Protein AF-A0A9Q5X5Z3-F1 (afdb_monomer_lite)

Foldseek 3Di:
DPPWQWQQAPPPRDIDTLVQKDKDWDQPDPPVRKIKMKIWRADPVPRHTRDIDMGTDDDDSVVRSVVSVVVVVVVVVVVVVPPDDD

Organism: NCBI:txid180891

pLDDT: mean 77.29, std 15.43, range [35.16, 91.75]

Sequence (86 aa):
MKIGYNFKCNKCGHNNTEEDIDYTNMLCGEPCGCECYEYELICSSCGDEICSGNGWGEFDRKEAAEDAQNKRTQRTKKTRRYVFLI

Structure (mmCIF, N/CA/C/O backbone):
data_AF-A0A9Q5X5Z3-F1
#
_entry.id   AF-A0A9Q5X5Z3-F1
#
loop_
_atom_site.group_PDB
_atom_site.id
_atom_site.type_symbol
_atom_site.label_atom_id
_atom_site.label_alt_id
_atom_site.label_comp_id
_atom_site.label_asym_id
_atom_site.label_entity_id
_atom_site.label_seq_id
_atom_site.pdbx_PDB_ins_code
_atom_site.Cartn_x
_atom_site.Cartn_y
_atom_site.Cartn_z
_atom_site.occupancy
_atom_site.B_iso_or_equiv
_atom_site.auth_seq_id
_atom_site.auth_comp_id
_atom_site.auth_asym_id
_atom_site.auth_atom_id
_atom_site.pdbx_PDB_model_num
ATOM 1 N N . MET A 1 1 ? 13.519 8.812 14.348 1.00 35.16 1 MET A N 1
ATOM 2 C CA . MET A 1 1 ? 12.115 8.349 14.407 1.00 35.16 1 MET A CA 1
ATOM 3 C C . MET A 1 1 ? 11.704 7.971 12.995 1.00 35.16 1 MET A C 1
ATOM 5 O O . MET A 1 1 ? 11.704 8.852 12.147 1.00 35.16 1 MET A O 1
ATOM 9 N N . LYS A 1 2 ? 11.458 6.685 12.707 1.00 43.06 2 LYS A N 1
ATOM 10 C CA . LYS A 1 2 ? 10.858 6.282 11.427 1.00 43.06 2 LYS A CA 1
ATOM 11 C C . LYS A 1 2 ? 9.380 6.658 11.509 1.00 43.06 2 LYS A C 1
ATOM 13 O O . LYS A 1 2 ? 8.663 6.100 12.333 1.00 43.06 2 LYS A O 1
ATOM 18 N N . ILE A 1 3 ? 8.969 7.677 10.762 1.00 50.53 3 ILE A N 1
ATOM 19 C CA . ILE A 1 3 ? 7.562 8.066 10.648 1.00 50.53 3 ILE A CA 1
ATOM 20 C C . ILE A 1 3 ? 6.929 7.015 9.733 1.00 50.53 3 ILE A C 1
ATOM 22 O O . ILE A 1 3 ? 6.936 7.183 8.523 1.00 50.53 3 ILE A O 1
ATOM 26 N N . GLY A 1 4 ? 6.516 5.881 10.301 1.00 61.56 4 GLY A N 1
ATOM 27 C CA . GLY A 1 4 ? 5.776 4.864 9.555 1.00 61.56 4 GLY A CA 1
ATOM 28 C C . GLY A 1 4 ? 4.363 5.365 9.267 1.00 61.56 4 GLY A C 1
ATOM 29 O O . GLY A 1 4 ? 3.732 5.972 10.140 1.00 61.56 4 GLY A O 1
ATOM 30 N N . TYR A 1 5 ? 3.871 5.138 8.052 1.00 71.94 5 TYR A N 1
ATOM 31 C CA . TYR A 1 5 ? 2.500 5.493 7.679 1.00 71.94 5 TYR A CA 1
ATOM 32 C C . TYR A 1 5 ? 1.507 4.582 8.419 1.00 71.94 5 TYR A C 1
ATOM 34 O O . TYR A 1 5 ? 1.762 3.390 8.594 1.00 71.94 5 TYR A O 1
ATOM 42 N N . ASN A 1 6 ? 0.387 5.139 8.899 1.00 82.50 6 ASN A N 1
ATOM 43 C CA . ASN A 1 6 ? -0.619 4.395 9.665 1.00 82.50 6 ASN A CA 1
ATOM 44 C C . ASN A 1 6 ? -2.015 4.528 9.046 1.00 82.50 6 ASN A C 1
ATOM 46 O O . ASN A 1 6 ? -2.593 5.618 8.972 1.00 82.50 6 ASN A O 1
ATOM 50 N N . PHE A 1 7 ? -2.580 3.394 8.645 1.00 84.44 7 PHE A N 1
ATOM 51 C CA . PHE A 1 7 ? -3.843 3.290 7.936 1.00 84.44 7 PHE A CA 1
ATOM 52 C C . PHE A 1 7 ? -4.895 2.575 8.782 1.00 84.44 7 PHE A C 1
ATOM 54 O O . PHE A 1 7 ? -5.003 1.348 8.813 1.00 84.44 7 PHE A O 1
ATOM 61 N N . LYS A 1 8 ? -5.735 3.363 9.450 1.00 86.12 8 LYS A N 1
ATOM 62 C CA . LYS A 1 8 ? -6.857 2.839 10.235 1.00 86.12 8 LYS A CA 1
ATOM 63 C C . LYS A 1 8 ? -7.976 2.291 9.347 1.00 86.12 8 LYS A C 1
ATOM 65 O O . LYS A 1 8 ? -8.657 3.089 8.709 1.00 86.12 8 LYS A O 1
ATOM 70 N N . CYS A 1 9 ? -8.221 0.986 9.332 1.00 86.31 9 CYS A N 1
ATOM 71 C CA . CYS A 1 9 ? -9.351 0.369 8.637 1.00 86.31 9 CYS A CA 1
ATOM 72 C C . CYS A 1 9 ? -10.684 0.963 9.124 1.00 86.31 9 CYS A C 1
ATOM 74 O O . CYS A 1 9 ? -10.935 1.050 10.326 1.00 86.31 9 CYS A O 1
ATOM 76 N N . ASN A 1 10 ? -11.557 1.358 8.194 1.00 84.31 10 ASN A N 1
ATOM 77 C CA . ASN A 1 10 ? -12.847 1.967 8.538 1.00 84.31 10 ASN A CA 1
ATOM 78 C C . ASN A 1 10 ? -13.868 0.948 9.062 1.00 84.31 10 ASN A C 1
ATOM 80 O O . ASN A 1 10 ? -14.821 1.341 9.728 1.00 84.31 10 ASN A O 1
ATOM 84 N N . LYS A 1 11 ? -13.672 -0.342 8.766 1.00 86.00 11 LYS A N 1
ATOM 85 C CA . LYS A 1 11 ? -14.604 -1.416 9.116 1.00 86.00 11 LYS A CA 1
ATOM 86 C C . LYS A 1 11 ? -14.337 -1.999 10.500 1.00 86.00 11 LYS A C 1
ATOM 88 O O . LYS A 1 11 ? -15.238 -2.028 11.328 1.00 86.00 11 LYS A O 1
ATOM 93 N N . CYS A 1 12 ? -13.106 -2.439 10.767 1.00 87.69 12 CYS A N 1
ATOM 94 C CA . CYS A 1 12 ? -12.735 -3.054 12.049 1.00 87.69 12 CYS A CA 1
ATOM 95 C C . CYS A 1 12 ? -11.982 -2.106 12.996 1.00 87.69 12 CYS A C 1
ATOM 97 O O . CYS A 1 12 ? -11.774 -2.436 14.160 1.00 87.69 12 CYS A O 1
ATOM 99 N N . GLY A 1 13 ? -11.547 -0.934 12.520 1.00 85.19 13 GLY A N 1
ATOM 100 C CA . GLY A 1 13 ? -10.770 0.016 13.317 1.00 85.19 13 GLY A CA 1
ATOM 101 C C . GLY A 1 13 ? -9.302 -0.368 13.530 1.00 85.19 13 GLY A C 1
ATOM 102 O O . GLY A 1 13 ? -8.599 0.391 14.196 1.00 85.19 13 GLY A O 1
ATOM 103 N N . HIS A 1 14 ? -8.841 -1.494 12.969 1.00 87.50 14 HIS A N 1
ATOM 104 C CA . HIS A 1 14 ? -7.447 -1.938 13.026 1.00 87.50 14 HIS A CA 1
ATOM 105 C C . HIS A 1 14 ? -6.516 -0.938 12.338 1.00 87.50 14 HIS A C 1
ATOM 107 O O . HIS A 1 14 ? -6.867 -0.373 11.301 1.00 87.50 14 HIS A O 1
ATOM 113 N N . ASN A 1 15 ? -5.325 -0.741 12.893 1.00 87.38 15 ASN A N 1
ATOM 114 C CA . ASN A 1 15 ? -4.309 0.123 12.310 1.00 87.38 15 ASN A CA 1
ATOM 115 C C . ASN A 1 15 ? -3.329 -0.726 11.503 1.00 87.38 15 ASN A C 1
ATOM 117 O O . ASN A 1 15 ? -2.650 -1.574 12.068 1.00 87.38 15 ASN A O 1
ATOM 121 N N . ASN A 1 16 ? -3.256 -0.468 10.205 1.00 87.06 16 ASN A N 1
ATOM 122 C CA . ASN A 1 16 ? -2.358 -1.146 9.272 1.00 87.06 16 ASN A CA 1
ATOM 123 C C . ASN A 1 16 ? -1.182 -0.213 8.960 1.00 87.06 16 ASN A C 1
ATOM 125 O O . ASN A 1 16 ? -1.286 1.004 9.154 1.00 87.06 16 ASN A O 1
ATOM 129 N N . THR A 1 17 ? -0.065 -0.760 8.513 1.00 86.62 17 THR A N 1
ATOM 130 C CA . THR A 1 17 ? 1.147 -0.015 8.169 1.00 86.62 17 THR A CA 1
ATOM 131 C C . THR A 1 17 ? 1.409 -0.089 6.668 1.00 86.62 17 THR A C 1
ATOM 133 O O . THR A 1 17 ? 0.669 -0.714 5.913 1.00 86.62 17 THR A O 1
ATOM 136 N N . GLU A 1 18 ? 2.465 0.577 6.212 1.00 84.38 18 GLU A N 1
ATOM 137 C CA . GLU A 1 18 ? 2.967 0.438 4.840 1.00 84.38 18 GLU A CA 1
ATOM 138 C C . GLU A 1 18 ? 3.418 -0.992 4.485 1.00 84.38 18 GLU A C 1
ATOM 140 O O . GLU A 1 18 ? 3.607 -1.294 3.311 1.00 84.38 18 GLU A O 1
ATOM 145 N N . GLU A 1 19 ? 3.606 -1.874 5.474 1.00 84.94 19 GLU A N 1
ATOM 146 C CA . GLU A 1 19 ? 3.955 -3.280 5.238 1.00 84.94 19 GLU A CA 1
ATOM 147 C C . GLU A 1 19 ? 2.751 -4.131 4.831 1.00 84.94 19 GLU A C 1
ATOM 149 O O . GLU A 1 19 ? 2.941 -5.161 4.195 1.00 84.94 19 GLU A O 1
ATOM 154 N N . ASP A 1 20 ? 1.532 -3.683 5.146 1.00 86.31 20 ASP A N 1
ATOM 155 C CA . ASP A 1 20 ? 0.281 -4.310 4.705 1.00 86.31 20 ASP A CA 1
ATOM 156 C C . ASP A 1 20 ? -0.101 -3.902 3.259 1.00 86.31 20 ASP A C 1
ATOM 158 O O . ASP A 1 20 ? -1.208 -4.193 2.803 1.00 86.31 20 ASP A O 1
ATOM 162 N N . ILE A 1 21 ? 0.773 -3.167 2.552 1.00 85.94 21 ILE A N 1
ATOM 163 C CA . ILE A 1 21 ? 0.589 -2.806 1.141 1.00 85.94 21 ILE A CA 1
ATOM 164 C C . ILE A 1 21 ? 1.138 -3.934 0.269 1.00 85.94 21 ILE A C 1
ATOM 166 O O . ILE A 1 21 ? 2.354 -4.142 0.195 1.00 85.94 21 ILE A O 1
ATOM 170 N N . ASP A 1 22 ? 0.233 -4.601 -0.434 1.00 89.25 22 ASP A N 1
ATOM 171 C CA . ASP A 1 22 ? 0.549 -5.513 -1.524 1.00 89.25 22 ASP A CA 1
ATOM 172 C C . ASP A 1 22 ? 0.682 -4.740 -2.839 1.00 89.25 22 ASP A C 1
ATOM 174 O O . ASP A 1 22 ? 0.072 -3.683 -3.027 1.00 89.25 22 ASP A O 1
ATOM 178 N N . TYR A 1 23 ? 1.505 -5.248 -3.755 1.00 88.44 23 TYR A N 1
ATOM 179 C CA . TYR A 1 23 ? 1.704 -4.632 -5.063 1.00 88.44 23 TYR A CA 1
ATOM 180 C C . TYR A 1 23 ? 1.910 -5.668 -6.158 1.00 88.44 23 TYR A C 1
ATOM 182 O O . TYR A 1 23 ? 2.471 -6.742 -5.945 1.00 88.44 23 TYR A O 1
ATOM 190 N N . THR A 1 24 ? 1.479 -5.303 -7.358 1.00 87.56 24 THR A N 1
ATOM 191 C CA . THR A 1 24 ? 1.683 -6.065 -8.581 1.00 87.56 24 THR A CA 1
ATOM 192 C C . THR A 1 24 ? 2.361 -5.162 -9.597 1.00 87.56 24 THR A C 1
ATOM 194 O O . THR A 1 24 ? 1.778 -4.183 -10.062 1.00 87.56 24 THR A O 1
ATOM 197 N N . ASN A 1 25 ? 3.601 -5.500 -9.951 1.00 85.44 25 ASN A N 1
ATOM 198 C CA . ASN A 1 25 ? 4.288 -4.855 -11.063 1.00 85.44 25 ASN A CA 1
ATOM 199 C C . ASN A 1 25 ? 3.662 -5.305 -12.379 1.00 85.44 25 ASN A C 1
ATOM 201 O O . ASN A 1 25 ? 3.451 -6.497 -12.614 1.00 85.44 25 ASN A O 1
ATOM 205 N N . MET A 1 26 ? 3.401 -4.339 -13.244 1.00 81.31 26 MET A N 1
ATOM 206 C CA . MET A 1 26 ? 2.827 -4.545 -14.557 1.00 81.31 26 MET A CA 1
ATOM 207 C C . MET A 1 26 ? 3.671 -3.827 -15.601 1.00 81.31 26 MET A C 1
ATOM 209 O O . MET A 1 26 ? 4.283 -2.789 -15.366 1.00 81.31 26 MET A O 1
ATOM 213 N N . LEU A 1 27 ? 3.708 -4.399 -16.796 1.00 78.25 27 LEU A N 1
ATOM 214 C CA . LEU A 1 27 ? 4.219 -3.693 -17.957 1.00 78.25 27 LEU A CA 1
ATOM 215 C C . LEU A 1 27 ? 3.012 -3.135 -18.687 1.00 78.25 27 LEU A C 1
ATOM 217 O O . LEU A 1 27 ? 2.082 -3.878 -19.000 1.00 78.25 27 LEU A O 1
ATOM 221 N N . CYS A 1 28 ? 3.041 -1.846 -19.010 1.00 67.44 28 CYS A N 1
ATOM 222 C CA . CYS A 1 28 ? 1.934 -1.175 -19.689 1.00 67.44 28 CYS A CA 1
ATOM 223 C C . CYS A 1 28 ? 1.728 -1.649 -21.157 1.00 67.44 28 CYS A C 1
ATOM 225 O O . CYS A 1 28 ? 0.917 -1.080 -21.887 1.00 67.44 28 CYS A O 1
ATOM 227 N N . GLY A 1 29 ? 2.433 -2.715 -21.571 1.00 55.31 29 GLY A N 1
ATOM 228 C CA . GLY A 1 29 ? 2.422 -3.336 -22.896 1.00 55.31 29 GLY A CA 1
ATOM 229 C C . GLY A 1 29 ? 3.485 -2.766 -23.843 1.00 55.31 29 GLY A C 1
ATOM 230 O O . GLY A 1 29 ? 3.867 -1.600 -23.756 1.00 55.31 29 GLY A O 1
ATOM 231 N N . GLU A 1 30 ? 3.983 -3.575 -24.782 1.00 47.59 30 GLU A N 1
ATOM 232 C CA . GLU A 1 30 ? 4.781 -3.062 -25.910 1.00 47.59 30 GLU A CA 1
ATOM 233 C C . GLU A 1 30 ? 3.874 -2.201 -26.813 1.00 47.59 30 GLU A C 1
ATOM 235 O O . GLU A 1 30 ? 2.739 -2.613 -27.071 1.00 47.59 30 GLU A O 1
ATOM 240 N N . PRO A 1 31 ? 4.292 -1.003 -27.285 1.00 64.75 31 PRO A N 1
ATOM 241 C CA . PRO A 1 31 ? 5.666 -0.537 -27.521 1.00 64.75 31 PRO A CA 1
ATOM 242 C C . PRO A 1 31 ? 6.208 0.512 -26.526 1.00 64.75 31 PRO A C 1
ATOM 244 O O . PRO A 1 31 ? 7.281 1.062 -26.766 1.00 64.75 31 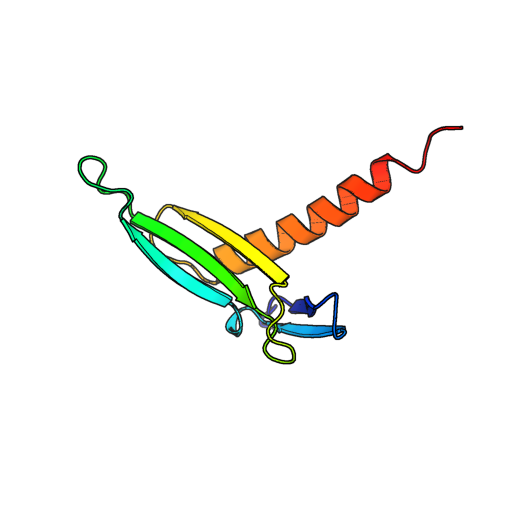PRO A O 1
ATOM 247 N N . CYS A 1 32 ? 5.484 0.862 -25.454 1.00 68.62 32 CYS A N 1
ATOM 248 C CA . CYS A 1 32 ? 5.901 1.966 -24.577 1.00 68.62 32 CYS A CA 1
ATOM 249 C C . CYS A 1 32 ? 7.003 1.574 -23.582 1.00 68.62 32 CYS A C 1
ATOM 251 O O . CYS A 1 32 ? 7.734 2.449 -23.123 1.00 68.62 32 CYS A O 1
ATOM 253 N N . GLY A 1 33 ? 7.132 0.281 -23.252 1.00 68.12 33 GLY A N 1
ATOM 254 C CA . GLY A 1 33 ? 8.135 -0.220 -22.305 1.00 68.12 33 GLY A CA 1
ATOM 255 C C . GLY A 1 33 ? 8.019 0.389 -20.903 1.00 68.12 33 GLY A C 1
ATOM 256 O O . GLY A 1 33 ? 8.949 0.273 -20.113 1.00 68.12 33 GLY A O 1
ATOM 257 N N . CYS A 1 34 ? 6.912 1.075 -20.602 1.00 74.75 34 CYS A N 1
ATOM 258 C CA . CYS A 1 34 ? 6.720 1.735 -19.325 1.00 74.75 34 CYS A CA 1
ATOM 259 C C . CYS A 1 34 ? 6.405 0.690 -18.258 1.00 74.75 34 CYS A C 1
ATOM 261 O O . CYS A 1 34 ? 5.426 -0.057 -18.373 1.00 74.75 34 CYS A O 1
ATOM 263 N N . GLU A 1 35 ? 7.228 0.680 -17.218 1.00 82.38 35 GLU A N 1
ATOM 264 C CA . GLU A 1 35 ? 6.932 -0.007 -15.971 1.00 82.38 35 GLU A CA 1
ATOM 265 C C . GLU A 1 35 ? 5.808 0.751 -15.271 1.00 82.38 35 GLU A C 1
ATOM 267 O O . GLU A 1 35 ? 5.787 1.985 -15.227 1.00 82.38 35 GLU A O 1
ATOM 272 N N . CYS A 1 36 ? 4.832 0.017 -14.773 1.00 85.06 36 CYS A N 1
ATOM 273 C CA . CYS A 1 36 ? 3.828 0.536 -13.871 1.00 85.06 36 CYS A CA 1
ATOM 274 C C . CYS A 1 36 ? 3.599 -0.481 -12.762 1.00 85.06 36 CYS A C 1
ATOM 276 O O . CYS A 1 36 ? 3.988 -1.644 -12.849 1.00 85.06 36 CYS A O 1
ATOM 278 N N . TYR A 1 37 ? 2.972 -0.040 -11.691 1.00 88.06 37 TYR A N 1
ATOM 279 C CA . TYR A 1 37 ? 2.577 -0.932 -10.621 1.00 88.06 37 TYR A CA 1
ATOM 280 C C . TYR A 1 37 ? 1.177 -0.575 -10.168 1.00 88.06 37 TYR A C 1
ATOM 282 O O . TYR A 1 37 ? 0.777 0.590 -10.172 1.00 88.06 37 TYR A O 1
ATOM 290 N N . GLU A 1 38 ? 0.441 -1.586 -9.744 1.00 90.75 38 GLU A N 1
ATOM 291 C CA . GLU A 1 38 ? -0.787 -1.408 -8.986 1.00 90.75 38 GLU A CA 1
ATOM 292 C C . GLU A 1 38 ? -0.525 -1.872 -7.561 1.00 90.75 38 GLU A C 1
ATOM 294 O O . GLU A 1 38 ? 0.223 -2.824 -7.339 1.00 90.75 38 GLU A O 1
ATOM 299 N N . TYR A 1 39 ? -1.084 -1.169 -6.586 1.00 91.38 39 TYR A N 1
ATOM 300 C CA . TYR A 1 39 ? -0.936 -1.502 -5.180 1.00 91.38 39 TYR A CA 1
ATOM 301 C C . TYR A 1 39 ? -2.289 -1.511 -4.478 1.00 91.38 39 TYR A C 1
ATOM 303 O O . TYR A 1 39 ? -3.182 -0.703 -4.760 1.00 91.38 39 TYR A O 1
ATOM 311 N N . GLU A 1 40 ? -2.410 -2.414 -3.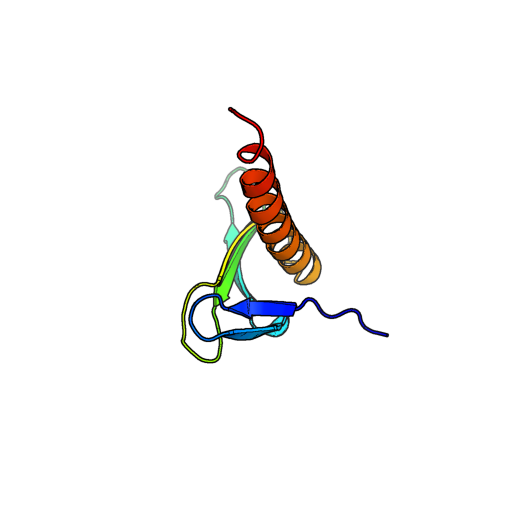517 1.00 91.75 40 GLU A N 1
ATOM 312 C CA . GLU A 1 40 ? -3.609 -2.653 -2.735 1.00 91.75 40 GLU A CA 1
ATOM 313 C C . GLU A 1 40 ? -3.231 -2.701 -1.256 1.00 91.75 40 GLU A C 1
ATOM 315 O O . GLU A 1 40 ? -2.346 -3.432 -0.826 1.00 91.75 40 GLU A O 1
ATOM 320 N N . LEU A 1 41 ? -3.910 -1.890 -0.452 1.00 89.25 41 LEU A N 1
ATOM 321 C CA . LEU A 1 41 ? -3.794 -1.895 0.997 1.00 89.25 41 LEU A CA 1
ATOM 322 C C . LEU A 1 41 ? -5.010 -2.621 1.567 1.00 89.25 41 LEU A C 1
ATOM 324 O O . LEU A 1 41 ? -6.102 -2.048 1.672 1.00 89.25 41 LEU A O 1
ATOM 328 N N . ILE A 1 42 ? -4.800 -3.869 1.970 1.00 89.50 42 ILE A N 1
ATOM 329 C CA . ILE A 1 42 ? -5.825 -4.731 2.558 1.00 89.50 42 ILE A CA 1
ATOM 330 C C . ILE A 1 42 ? -5.623 -4.767 4.070 1.00 89.50 42 ILE A C 1
ATOM 332 O O . ILE A 1 42 ? -4.508 -4.831 4.578 1.00 89.50 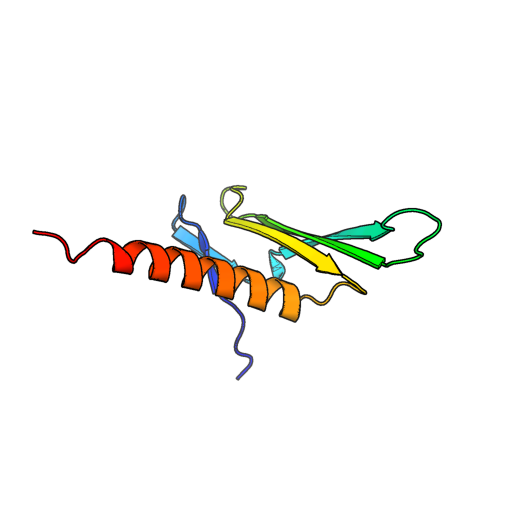42 ILE A O 1
ATOM 336 N N . CYS A 1 43 ? -6.712 -4.711 4.832 1.00 88.81 43 CYS A N 1
ATOM 337 C CA . CYS A 1 43 ? -6.607 -4.818 6.277 1.00 88.81 43 CYS A CA 1
ATOM 338 C C . CYS A 1 43 ? -6.191 -6.233 6.694 1.00 88.81 43 CYS A C 1
ATOM 340 O O . CYS A 1 43 ? -6.983 -7.163 6.546 1.00 88.81 43 CYS A O 1
ATOM 342 N N . SER A 1 44 ? -5.037 -6.384 7.344 1.00 86.69 44 SER A N 1
ATOM 343 C CA . SER A 1 44 ? -4.551 -7.683 7.839 1.00 86.69 44 SER A CA 1
ATOM 344 C C . SER A 1 44 ? -5.460 -8.337 8.884 1.00 86.69 44 SER A C 1
ATOM 346 O O . SER A 1 44 ? -5.423 -9.550 9.071 1.00 86.69 44 SER A O 1
ATOM 348 N N . SER A 1 45 ? -6.321 -7.561 9.548 1.00 88.81 45 SER A N 1
ATOM 349 C CA . SER A 1 45 ? -7.252 -8.085 10.550 1.00 88.81 45 SER A CA 1
ATOM 350 C C . SER A 1 45 ? -8.568 -8.605 9.965 1.00 88.81 45 SER A C 1
ATOM 352 O O . SER A 1 45 ? -9.088 -9.601 10.462 1.00 88.81 45 SER A O 1
ATOM 354 N N . CYS A 1 46 ? -9.146 -7.936 8.962 1.00 90.06 46 CYS A N 1
ATOM 355 C CA . CYS A 1 46 ? -10.482 -8.284 8.456 1.00 90.06 46 CYS A CA 1
ATOM 356 C C . CYS A 1 46 ? -10.550 -8.549 6.948 1.00 90.06 46 CYS A C 1
ATOM 358 O O . CYS A 1 46 ? -11.642 -8.799 6.443 1.00 90.06 46 CYS A O 1
ATOM 360 N N . GLY A 1 47 ? -9.424 -8.462 6.235 1.00 87.06 47 GLY A N 1
ATOM 361 C CA . GLY A 1 47 ? -9.335 -8.680 4.788 1.00 87.06 47 GLY A CA 1
ATOM 362 C C . GLY A 1 47 ? -10.066 -7.634 3.944 1.00 87.06 47 GLY A C 1
ATOM 363 O O . GLY A 1 47 ? -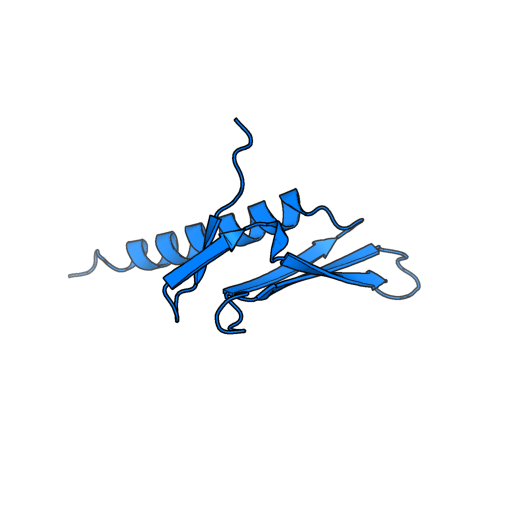10.317 -7.866 2.769 1.00 87.06 47 GLY A O 1
ATOM 364 N N . ASP A 1 48 ? -10.465 -6.509 4.540 1.00 89.31 48 ASP A N 1
ATOM 365 C CA . ASP A 1 48 ? -11.219 -5.461 3.848 1.00 89.31 48 ASP A CA 1
ATOM 366 C C . ASP A 1 48 ? -10.260 -4.514 3.120 1.00 89.31 48 ASP A C 1
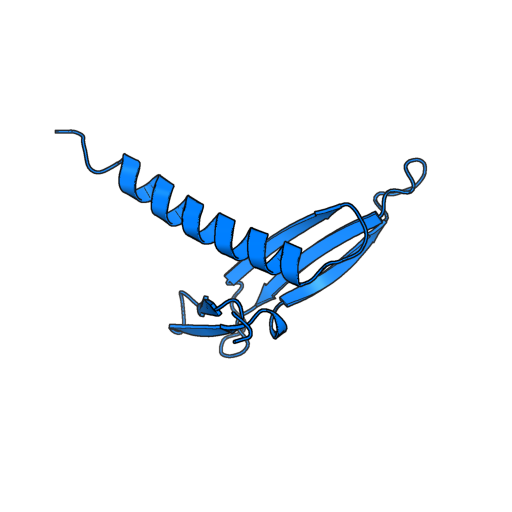ATOM 368 O O . ASP A 1 48 ? -9.251 -4.100 3.701 1.00 89.31 48 ASP A O 1
ATOM 372 N N . GLU A 1 49 ? -10.580 -4.153 1.878 1.00 88.12 49 GLU A N 1
ATOM 373 C CA . GLU A 1 49 ? -9.802 -3.190 1.100 1.00 88.12 49 GLU A CA 1
ATOM 374 C C . GLU A 1 49 ? -9.908 -1.793 1.731 1.00 88.12 49 GLU A C 1
ATOM 376 O O . GLU A 1 49 ? -10.985 -1.208 1.867 1.00 88.12 49 GLU A O 1
ATOM 381 N N . ILE A 1 50 ? -8.768 -1.234 2.130 1.00 86.19 50 ILE A N 1
ATOM 382 C CA . ILE A 1 50 ? -8.695 0.102 2.724 1.00 86.19 50 ILE A CA 1
ATOM 383 C C . ILE A 1 50 ? -8.496 1.150 1.633 1.00 86.19 50 ILE A C 1
ATOM 385 O O . ILE A 1 50 ? -9.091 2.235 1.693 1.00 86.19 50 ILE A O 1
ATOM 389 N N . CYS A 1 51 ? -7.594 0.863 0.696 1.00 86.62 51 CYS A N 1
ATOM 390 C CA . CYS A 1 51 ? -7.249 1.733 -0.415 1.00 86.62 51 CYS A CA 1
ATOM 391 C C . CYS A 1 51 ? -6.532 0.935 -1.501 1.00 86.62 51 CYS A C 1
ATOM 393 O O . CYS A 1 51 ? -5.766 0.033 -1.193 1.00 86.62 51 CYS A O 1
ATOM 395 N N . SER A 1 52 ? -6.691 1.359 -2.744 1.00 89.69 52 SER A N 1
ATOM 396 C CA . SER A 1 52 ? -5.914 0.881 -3.881 1.00 89.69 52 SER A CA 1
ATOM 397 C C . SER A 1 52 ? -5.429 2.063 -4.721 1.00 89.69 52 SER A C 1
ATOM 399 O O . SER A 1 52 ? -5.872 3.218 -4.567 1.00 89.69 52 SER A O 1
ATOM 401 N N . GLY A 1 53 ? -4.449 1.809 -5.572 1.00 88.56 53 GLY A N 1
ATOM 402 C CA . GLY A 1 53 ? -3.900 2.803 -6.473 1.00 88.56 53 GLY A CA 1
ATOM 403 C C . GLY A 1 53 ? -2.918 2.209 -7.457 1.00 88.56 53 GLY A C 1
ATOM 404 O O . GLY A 1 53 ? -2.638 1.018 -7.446 1.00 88.56 53 GLY A O 1
ATOM 405 N N . ASN A 1 54 ? -2.393 3.075 -8.307 1.00 89.69 54 ASN A N 1
ATOM 406 C CA . ASN A 1 54 ? -1.407 2.720 -9.301 1.00 89.69 54 ASN A CA 1
ATOM 407 C C . ASN A 1 54 ? -0.352 3.820 -9.421 1.00 89.69 54 ASN A C 1
ATOM 409 O O . ASN A 1 54 ? -0.626 4.989 -9.139 1.00 89.69 54 ASN A O 1
ATOM 413 N N . GLY A 1 55 ? 0.844 3.422 -9.833 1.00 85.31 55 GLY A N 1
ATOM 414 C CA . GLY A 1 55 ? 1.983 4.294 -10.082 1.00 85.31 55 GLY A CA 1
ATOM 415 C C . GLY A 1 55 ? 2.712 3.904 -11.364 1.00 85.31 55 GLY A C 1
ATOM 416 O O . GLY A 1 55 ? 2.440 2.864 -11.970 1.00 85.31 55 GLY A O 1
ATOM 417 N N . TRP A 1 56 ? 3.619 4.776 -11.793 1.00 86.75 56 TRP A N 1
ATOM 418 C CA . TRP A 1 56 ? 4.468 4.573 -12.966 1.00 86.75 56 TRP A CA 1
ATOM 419 C C . TRP A 1 56 ? 5.922 4.448 -12.515 1.00 86.75 56 TRP A C 1
ATOM 421 O O . TRP A 1 56 ? 6.370 5.226 -11.679 1.00 86.75 56 TRP A O 1
ATOM 431 N N . GLY A 1 57 ? 6.662 3.522 -13.116 1.00 84.19 57 GLY A N 1
ATOM 432 C CA . GLY A 1 57 ? 8.036 3.182 -12.757 1.00 84.19 57 GLY A CA 1
ATOM 433 C C . GLY A 1 57 ? 8.134 1.945 -11.865 1.00 84.19 57 GLY A C 1
ATOM 434 O O . GLY A 1 57 ? 7.199 1.149 -11.770 1.00 84.19 57 GLY A O 1
ATOM 435 N N . GLU A 1 58 ? 9.297 1.788 -11.235 1.00 84.56 58 GLU A N 1
ATOM 436 C CA . GLU A 1 58 ? 9.552 0.751 -10.235 1.00 84.56 58 GLU A CA 1
ATOM 437 C C . GLU A 1 58 ? 8.716 1.012 -8.974 1.00 84.56 58 GLU A C 1
ATOM 439 O O . GLU A 1 58 ? 8.552 2.157 -8.548 1.00 84.56 58 GLU A O 1
ATOM 444 N N . PHE A 1 59 ? 8.182 -0.052 -8.372 1.00 85.44 59 PHE A N 1
ATOM 445 C CA . PHE A 1 59 ? 7.395 0.061 -7.150 1.00 85.44 59 PHE A CA 1
ATOM 446 C C . PHE A 1 59 ? 8.219 0.634 -5.990 1.00 85.44 59 PHE A C 1
ATOM 448 O O . PHE A 1 59 ? 9.126 -0.020 -5.470 1.00 85.44 59 PHE A O 1
ATOM 455 N N . ASP A 1 60 ? 7.821 1.816 -5.517 1.00 85.81 60 ASP A N 1
ATOM 456 C CA . ASP A 1 60 ? 8.315 2.402 -4.276 1.00 85.81 60 ASP A CA 1
ATOM 457 C C . ASP A 1 60 ? 7.219 2.369 -3.198 1.00 85.81 60 ASP A C 1
ATOM 459 O O . ASP A 1 60 ? 6.164 3.005 -3.292 1.00 85.81 60 ASP A O 1
ATOM 463 N N . ARG A 1 61 ? 7.480 1.608 -2.128 1.00 85.25 61 ARG A N 1
ATOM 464 C CA . ARG A 1 61 ? 6.536 1.431 -1.014 1.00 85.25 61 ARG A CA 1
ATOM 465 C C . ARG A 1 61 ? 6.195 2.755 -0.330 1.00 85.25 61 ARG A C 1
ATOM 467 O O . ARG A 1 61 ? 5.066 2.932 0.131 1.00 85.25 61 ARG A O 1
ATOM 474 N N . LYS A 1 62 ? 7.155 3.676 -0.244 1.00 86.81 62 LYS A N 1
ATOM 475 C CA . LYS A 1 62 ? 6.943 4.973 0.389 1.00 86.81 62 LYS A CA 1
ATOM 476 C C . LYS A 1 62 ? 6.037 5.833 -0.488 1.00 86.81 62 LYS A C 1
ATOM 478 O O . LYS A 1 62 ? 5.096 6.412 0.044 1.00 86.81 62 LYS A O 1
ATOM 483 N N . GLU A 1 63 ? 6.240 5.848 -1.803 1.00 86.62 63 GLU A N 1
ATOM 484 C CA . GLU A 1 63 ? 5.350 6.538 -2.745 1.00 86.62 63 GLU A CA 1
ATOM 485 C C . GLU A 1 63 ? 3.911 6.004 -2.658 1.00 86.62 63 GLU A C 1
ATOM 487 O O . GLU A 1 63 ? 2.969 6.784 -2.497 1.00 86.62 63 GLU A O 1
ATOM 492 N N . ALA A 1 64 ? 3.731 4.678 -2.659 1.00 86.94 64 ALA A N 1
ATOM 493 C CA . ALA A 1 64 ? 2.415 4.054 -2.499 1.00 86.94 64 ALA A CA 1
ATOM 494 C C . ALA A 1 64 ? 1.743 4.432 -1.162 1.00 86.94 64 ALA A C 1
ATOM 496 O O . ALA A 1 64 ? 0.541 4.729 -1.110 1.00 86.94 64 ALA A O 1
ATOM 497 N N . ALA A 1 65 ? 2.518 4.477 -0.074 1.00 86.56 65 ALA A N 1
ATOM 498 C CA . ALA A 1 65 ? 2.031 4.894 1.236 1.00 86.56 65 ALA A CA 1
ATOM 499 C C . ALA A 1 65 ? 1.669 6.393 1.279 1.00 86.56 65 ALA A C 1
ATOM 501 O O . ALA A 1 65 ? 0.630 6.762 1.838 1.00 86.56 65 ALA A O 1
ATOM 502 N N . GLU A 1 66 ? 2.477 7.259 0.658 1.00 88.31 66 GLU A N 1
ATOM 503 C CA . GLU A 1 66 ? 2.213 8.696 0.522 1.00 88.31 66 GLU A CA 1
ATOM 504 C C . GLU A 1 66 ? 0.939 8.960 -0.288 1.00 88.31 66 GLU A C 1
ATOM 506 O O . GLU A 1 66 ? 0.102 9.767 0.135 1.00 88.31 66 GLU A O 1
ATOM 511 N N . ASP A 1 67 ? 0.733 8.242 -1.394 1.00 88.38 67 ASP A N 1
ATOM 512 C CA . ASP A 1 67 ? -0.499 8.323 -2.180 1.00 88.38 67 ASP A CA 1
ATOM 513 C C . ASP A 1 67 ? -1.714 7.879 -1.349 1.00 88.38 67 ASP A C 1
ATOM 515 O O . ASP A 1 67 ? -2.688 8.632 -1.222 1.00 88.38 67 ASP A O 1
ATOM 519 N N . ALA A 1 68 ? -1.647 6.716 -0.692 1.00 86.06 68 ALA A N 1
ATOM 520 C CA . ALA A 1 68 ? -2.735 6.221 0.154 1.00 86.06 68 ALA A CA 1
ATOM 521 C C . ALA A 1 68 ? -3.089 7.214 1.286 1.00 86.06 68 ALA A C 1
ATOM 523 O O . ALA A 1 68 ? -4.269 7.463 1.583 1.00 86.06 68 ALA A O 1
ATOM 524 N N . GLN A 1 69 ? -2.078 7.846 1.893 1.00 85.75 69 GLN A N 1
ATOM 525 C CA . GLN A 1 69 ? -2.241 8.889 2.910 1.00 85.75 69 GLN A CA 1
ATOM 526 C C . GLN A 1 69 ? -2.884 10.158 2.318 1.00 85.75 69 GLN A C 1
ATOM 528 O O . GLN A 1 69 ? -3.786 10.761 2.922 1.00 85.75 69 GLN A O 1
ATOM 533 N N . ASN A 1 70 ? -2.456 10.568 1.122 1.00 86.19 70 ASN A N 1
ATOM 534 C CA . ASN A 1 70 ? -2.997 11.718 0.408 1.00 86.19 70 ASN A CA 1
ATOM 535 C C . ASN A 1 70 ? -4.462 11.485 0.014 1.00 86.19 70 ASN A C 1
ATOM 537 O O . ASN A 1 70 ? -5.307 12.326 0.322 1.00 86.19 70 ASN A O 1
ATOM 541 N N . LYS A 1 71 ? -4.816 10.324 -0.552 1.00 83.06 71 LYS A N 1
ATOM 542 C CA . LYS A 1 71 ? -6.203 9.944 -0.884 1.00 83.06 71 LYS A CA 1
ATOM 543 C C . LYS A 1 71 ? -7.123 10.008 0.335 1.00 83.06 71 LYS A C 1
ATOM 545 O O . LYS A 1 71 ? -8.227 10.558 0.254 1.00 83.06 71 LYS A O 1
ATOM 550 N N . ARG A 1 72 ? -6.661 9.542 1.502 1.00 76.56 72 ARG A N 1
ATOM 551 C CA . ARG A 1 72 ? -7.383 9.706 2.780 1.00 76.56 72 ARG A CA 1
ATOM 552 C C . ARG A 1 72 ? -7.574 11.169 3.169 1.00 76.56 72 ARG A C 1
ATOM 554 O O . ARG A 1 72 ? -8.679 11.592 3.527 1.00 76.56 72 ARG A O 1
ATOM 561 N N . THR A 1 73 ? -6.511 11.960 3.084 1.00 76.56 73 THR A N 1
ATOM 562 C CA . THR A 1 73 ? -6.545 13.392 3.417 1.00 76.56 73 THR A CA 1
ATOM 563 C C . THR A 1 73 ? -7.448 14.171 2.453 1.00 76.56 73 THR A C 1
ATOM 565 O O . THR A 1 73 ? -8.166 15.086 2.852 1.00 76.56 73 THR A O 1
ATOM 568 N N . GLN A 1 74 ? -7.490 13.797 1.177 1.00 70.56 74 GLN A N 1
ATOM 569 C CA . GLN A 1 74 ? -8.376 14.416 0.196 1.00 70.56 74 GLN A CA 1
ATOM 570 C C . GLN A 1 74 ? -9.839 14.017 0.390 1.00 70.56 74 GLN A C 1
ATOM 572 O O . GLN A 1 74 ? -10.709 14.883 0.275 1.00 70.56 74 GLN A O 1
ATOM 577 N N . ARG A 1 75 ? -10.131 12.756 0.745 1.00 59.38 75 ARG A N 1
ATOM 578 C CA . ARG A 1 75 ? -11.491 12.338 1.132 1.00 59.38 75 ARG A CA 1
ATOM 579 C C . ARG A 1 75 ? -12.016 13.182 2.293 1.00 59.38 75 ARG A C 1
ATOM 581 O O . ARG A 1 75 ? -13.106 13.729 2.190 1.00 59.38 75 ARG A O 1
ATOM 588 N N . THR A 1 76 ? -11.213 13.383 3.337 1.00 58.75 76 THR A N 1
ATOM 589 C CA . THR A 1 76 ? -11.603 14.227 4.485 1.00 58.75 76 THR A CA 1
ATOM 590 C C . THR A 1 76 ? -11.741 15.715 4.131 1.00 58.75 76 THR A C 1
ATOM 592 O O . THR A 1 76 ? -12.645 16.383 4.638 1.00 58.75 76 THR A O 1
ATOM 595 N N . LYS A 1 77 ? -10.908 16.248 3.223 1.00 57.38 77 LYS A N 1
ATOM 596 C CA . LYS A 1 77 ? -11.035 17.631 2.721 1.00 57.38 77 LYS A CA 1
ATOM 597 C C . LYS A 1 77 ? -12.286 17.848 1.863 1.00 57.38 77 LYS A C 1
ATOM 599 O O . LYS A 1 77 ? -12.922 18.891 2.005 1.00 57.38 77 LYS A O 1
ATOM 604 N N . LYS A 1 78 ? -12.670 16.889 1.009 1.00 49.03 78 LYS A N 1
ATOM 605 C CA . LYS A 1 78 ? -13.910 16.980 0.214 1.00 49.03 78 LYS A CA 1
ATOM 606 C C . LYS A 1 78 ? -15.152 17.035 1.108 1.00 49.03 78 LYS A C 1
ATOM 608 O O . LYS A 1 78 ? -16.051 17.816 0.821 1.00 49.03 78 LYS A O 1
ATOM 613 N N . THR A 1 79 ? -15.167 16.318 2.232 1.00 47.34 79 THR A N 1
ATOM 614 C CA . THR A 1 79 ? -16.291 16.357 3.184 1.00 47.34 79 THR A CA 1
ATOM 615 C C . THR A 1 79 ? -16.444 17.717 3.875 1.00 47.34 79 THR A C 1
ATOM 617 O O . THR A 1 79 ? -17.562 18.158 4.119 1.00 47.34 79 THR A O 1
ATOM 620 N N . ARG A 1 80 ? -15.346 18.441 4.142 1.00 46.94 80 ARG A N 1
ATOM 621 C CA . ARG A 1 80 ? -15.411 19.767 4.793 1.00 46.94 80 ARG A CA 1
ATOM 622 C C . ARG A 1 80 ? -15.925 20.896 3.897 1.00 46.94 80 ARG A C 1
ATOM 624 O O . ARG A 1 80 ? -16.276 21.946 4.421 1.00 46.94 80 ARG A O 1
ATOM 631 N N . ARG A 1 81 ? -15.984 20.716 2.572 1.00 45.78 81 ARG A N 1
ATOM 632 C CA . ARG A 1 81 ? -16.496 21.749 1.650 1.00 45.78 81 ARG A CA 1
ATOM 633 C C . ARG A 1 81 ? -18.025 21.811 1.554 1.00 45.78 81 ARG A C 1
ATOM 635 O O . ARG A 1 81 ? -18.524 22.761 0.969 1.00 45.78 81 ARG A O 1
ATOM 642 N N . TYR A 1 82 ? -18.751 20.867 2.157 1.00 49.62 82 TYR A N 1
ATOM 643 C CA . TYR A 1 82 ? -20.222 20.852 2.171 1.00 49.62 82 TYR A CA 1
ATOM 644 C C . TYR A 1 82 ? -20.836 21.200 3.537 1.00 49.62 82 TYR A C 1
ATOM 646 O O . TYR A 1 82 ? -22.014 20.948 3.754 1.00 49.62 82 TYR A O 1
ATOM 654 N N . VAL A 1 83 ? -20.071 21.797 4.458 1.00 49.97 83 VAL A N 1
ATOM 655 C CA . VAL A 1 83 ? -20.607 22.322 5.730 1.00 49.97 83 VAL A CA 1
ATOM 656 C C . VAL A 1 83 ? -20.556 23.849 5.727 1.00 49.97 83 VAL A C 1
ATOM 658 O O . VAL A 1 83 ? -20.028 24.451 6.643 1.00 49.97 83 VAL A O 1
ATOM 661 N N . PHE A 1 84 ? -21.024 24.478 4.651 1.00 48.25 84 PHE A N 1
ATOM 662 C CA . PHE A 1 84 ? -21.388 25.899 4.622 1.00 48.25 84 PHE A CA 1
ATOM 663 C C . PHE A 1 84 ? -22.341 26.104 3.453 1.00 48.25 84 PHE A C 1
ATOM 665 O O . PHE A 1 84 ? -21.935 26.573 2.397 1.00 48.25 84 PHE A O 1
ATOM 672 N N . LEU A 1 85 ? -23.594 25.701 3.620 1.00 43.72 85 LEU A N 1
ATOM 673 C CA . LEU A 1 85 ? -24.699 26.260 2.854 1.00 43.72 85 LEU A CA 1
ATOM 674 C C . LEU A 1 85 ? -25.970 26.112 3.696 1.00 43.72 85 LEU A C 1
ATOM 676 O O . LEU A 1 85 ? -26.460 24.999 3.873 1.00 43.72 85 LEU A O 1
ATOM 680 N N . ILE A 1 86 ? -26.467 27.290 4.097 1.00 45.28 86 ILE A N 1
ATOM 681 C CA . ILE A 1 86 ? -27.794 27.631 4.639 1.00 45.28 86 ILE A CA 1
ATOM 682 C C . ILE A 1 86 ? -27.936 27.498 6.158 1.00 45.28 86 ILE A C 1
ATOM 684 O O . ILE A 1 86 ? -27.937 26.367 6.684 1.00 45.28 86 ILE A O 1
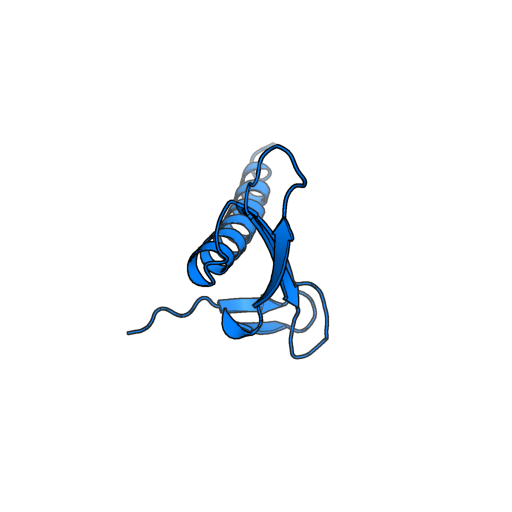#

Secondary structure (DSSP, 8-state):
-----EEE-TTT-PEEEGGGEEEEEEE--TTT--EEEEEEEE-TTT--EEEEEEEESS--HHHHHHHHHHHHHHHHHHHHTTS---

Radius of gyration: 15.54 Å; chains: 1; bounding box: 40×36×42 Å